Protein AF-A0A6G2D785-F1 (afdb_monomer)

Radius of gyration: 19.82 Å; Cα contacts (8 Å, |Δi|>4): 143; chains: 1; bounding box: 42×42×58 Å

Structure (mmCIF, N/CA/C/O backbone):
data_AF-A0A6G2D785-F1
#
_entry.id   AF-A0A6G2D785-F1
#
loop_
_atom_site.group_PDB
_atom_site.id
_atom_site.type_symbol
_atom_site.label_atom_id
_atom_site.label_alt_id
_atom_site.label_comp_id
_atom_site.label_asym_id
_atom_site.label_entity_id
_atom_site.label_seq_id
_atom_site.pdbx_PDB_ins_code
_atom_site.Cartn_x
_atom_site.Cartn_y
_atom_site.Cartn_z
_atom_site.occupancy
_atom_site.B_iso_or_equiv
_atom_site.auth_seq_id
_atom_site.auth_comp_id
_atom_site.auth_asym_id
_atom_site.auth_atom_id
_atom_site.pdbx_PDB_model_num
ATOM 1 N N . ASN A 1 1 ? 1.263 29.899 -40.006 1.00 40.00 1 ASN A N 1
ATOM 2 C CA . ASN A 1 1 ? 1.358 29.077 -38.778 1.00 40.00 1 ASN A CA 1
ATOM 3 C C . ASN A 1 1 ? 1.099 27.615 -39.106 1.00 40.00 1 ASN A C 1
ATOM 5 O O . ASN A 1 1 ? -0.046 27.193 -39.080 1.00 40.00 1 ASN A O 1
ATOM 9 N N . SER A 1 2 ? 2.134 26.847 -39.455 1.00 49.25 2 SER A N 1
ATOM 10 C CA . SER A 1 2 ? 2.022 25.399 -39.697 1.00 49.25 2 SER A CA 1
ATOM 11 C C . SER A 1 2 ? 3.103 24.660 -38.906 1.00 49.25 2 SER A C 1
ATOM 13 O O . SER A 1 2 ? 4.127 24.251 -39.447 1.00 49.25 2 SER A O 1
ATOM 15 N N . GLY A 1 3 ? 2.897 24.524 -37.596 1.00 47.78 3 GLY A N 1
ATOM 16 C CA . GLY A 1 3 ? 3.702 23.642 -36.752 1.00 47.78 3 GLY A CA 1
ATOM 17 C C . GLY A 1 3 ? 3.284 22.192 -36.969 1.00 47.78 3 GLY A C 1
AT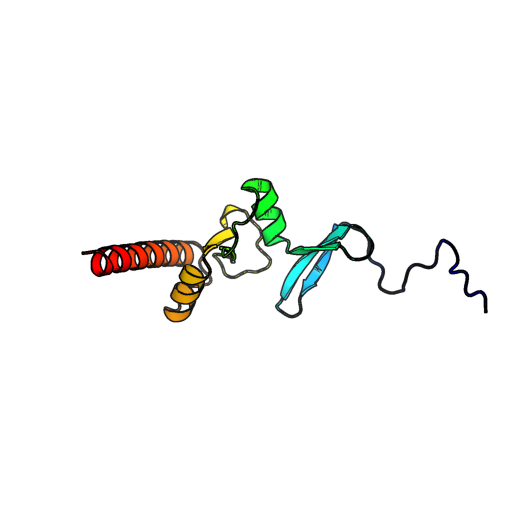OM 18 O O . GLY A 1 3 ? 2.621 21.608 -36.120 1.00 47.78 3 GLY A O 1
ATOM 19 N N . GLN A 1 4 ? 3.609 21.621 -38.130 1.00 59.16 4 GLN A N 1
ATOM 20 C CA . GLN A 1 4 ? 3.524 20.176 -38.317 1.00 59.16 4 GLN A CA 1
ATOM 21 C C . GLN A 1 4 ? 4.617 19.540 -37.455 1.00 59.16 4 GLN A C 1
ATOM 23 O O . GLN A 1 4 ? 5.806 19.646 -37.761 1.00 59.16 4 GLN A O 1
ATOM 28 N N . PHE A 1 5 ? 4.229 18.915 -36.345 1.00 58.34 5 PHE A N 1
ATOM 29 C CA . PHE A 1 5 ? 5.144 18.085 -35.571 1.00 58.34 5 PHE A CA 1
ATOM 30 C C . PHE A 1 5 ? 5.686 16.983 -36.492 1.00 58.34 5 PHE A C 1
ATOM 32 O O . PHE A 1 5 ? 4.914 16.229 -37.086 1.00 58.34 5 PHE A O 1
ATOM 39 N N . LYS A 1 6 ? 7.015 16.912 -36.654 1.00 56.81 6 LYS A N 1
ATOM 40 C CA . LYS A 1 6 ? 7.665 15.824 -37.397 1.00 56.81 6 LYS A CA 1
ATOM 41 C C . LYS A 1 6 ? 7.242 14.491 -36.770 1.00 56.81 6 LYS A C 1
ATOM 43 O O . LYS A 1 6 ? 7.222 14.379 -35.546 1.00 56.81 6 LYS A O 1
ATOM 48 N N . LYS A 1 7 ? 6.953 13.487 -37.606 1.00 51.03 7 LYS A N 1
ATOM 49 C CA . LYS A 1 7 ? 6.412 12.152 -37.256 1.00 51.03 7 LYS A CA 1
ATOM 50 C C . LYS A 1 7 ? 7.276 11.319 -36.278 1.00 51.03 7 LYS A C 1
ATOM 52 O O . LYS A 1 7 ? 6.924 10.190 -35.974 1.00 51.03 7 LYS A O 1
ATOM 57 N N . ASP A 1 8 ? 8.355 11.881 -35.742 1.00 59.81 8 ASP A N 1
ATOM 58 C CA . ASP A 1 8 ? 9.290 11.216 -34.828 1.00 59.81 8 ASP A CA 1
ATOM 59 C C . ASP A 1 8 ? 9.717 12.093 -33.634 1.00 59.81 8 ASP A C 1
ATOM 61 O O . ASP A 1 8 ? 10.697 11.815 -32.946 1.00 59.81 8 ASP A O 1
ATOM 65 N N . ASN A 1 9 ? 8.995 13.189 -33.369 1.00 64.94 9 ASN A N 1
ATOM 66 C CA . ASN A 1 9 ? 9.346 14.113 -32.293 1.00 64.94 9 ASN A CA 1
ATOM 67 C C . ASN A 1 9 ? 8.824 13.592 -30.942 1.00 64.94 9 ASN A C 1
ATOM 69 O O . ASN A 1 9 ? 7.795 14.043 -30.434 1.00 64.94 9 ASN A O 1
ATOM 73 N N . ARG A 1 10 ? 9.513 12.597 -30.370 1.00 67.25 10 ARG A N 1
ATOM 74 C CA . ARG A 1 10 ? 9.236 12.147 -28.999 1.00 67.25 10 ARG A CA 1
ATOM 75 C C . ARG A 1 10 ? 9.621 13.265 -28.024 1.00 67.25 10 ARG A C 1
ATOM 77 O O . ARG A 1 10 ? 10.702 13.837 -28.166 1.00 67.25 10 ARG A O 1
ATOM 84 N N . PRO A 1 11 ? 8.769 13.602 -27.041 1.00 72.00 11 PRO A N 1
ATOM 85 C CA . PRO A 1 11 ? 9.144 14.568 -26.020 1.00 72.00 11 PRO A CA 1
ATOM 86 C C . PRO A 1 11 ? 10.370 14.052 -25.249 1.00 72.00 11 PRO A C 1
ATOM 88 O O . PRO A 1 11 ? 10.516 12.839 -25.090 1.00 72.00 11 PRO A O 1
ATOM 91 N N . PRO A 1 12 ? 11.225 14.937 -24.713 1.00 72.44 12 PRO A N 1
ATOM 92 C CA . PRO A 1 12 ? 12.430 14.536 -23.976 1.00 72.44 12 PRO A CA 1
ATOM 93 C C . PRO A 1 12 ? 12.133 13.641 -22.761 1.00 72.44 12 PRO A C 1
ATOM 95 O O . PRO A 1 12 ? 12.980 12.859 -22.352 1.00 72.44 12 PRO A O 1
ATOM 98 N N . ASN A 1 13 ? 10.910 13.701 -22.228 1.00 77.69 13 ASN A N 1
ATOM 99 C CA . ASN A 1 13 ? 10.456 12.885 -21.098 1.00 77.69 13 ASN A CA 1
ATOM 100 C C . ASN A 1 13 ? 9.815 11.551 -21.527 1.00 77.69 13 ASN A C 1
ATOM 102 O O . ASN A 1 13 ? 9.135 10.905 -20.728 1.00 77.69 13 ASN A O 1
ATOM 106 N N . TYR A 1 14 ? 9.955 11.158 -22.796 1.00 83.38 14 TYR A N 1
ATOM 107 C CA . TYR A 1 14 ? 9.446 9.883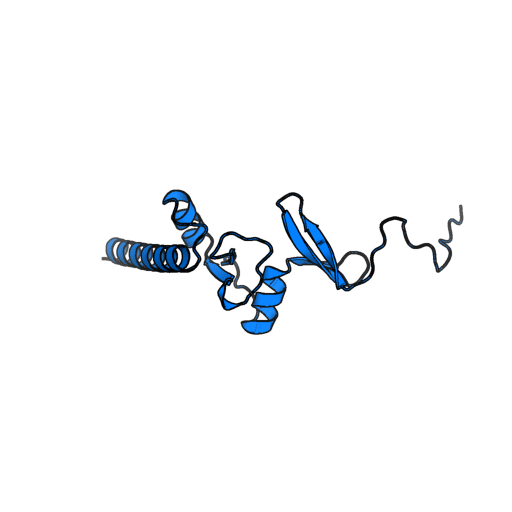 -23.282 1.00 83.38 14 TYR A CA 1
ATOM 108 C C . TYR A 1 14 ? 10.201 8.719 -22.636 1.00 83.38 14 TYR A C 1
ATOM 110 O O . TYR A 1 14 ? 11.427 8.651 -22.672 1.00 83.38 14 TYR A O 1
ATOM 118 N N . VAL A 1 15 ? 9.438 7.762 -22.117 1.00 86.12 15 VAL A N 1
ATOM 119 C CA . VAL A 1 15 ? 9.942 6.476 -21.631 1.00 86.12 15 VAL A CA 1
ATOM 120 C C .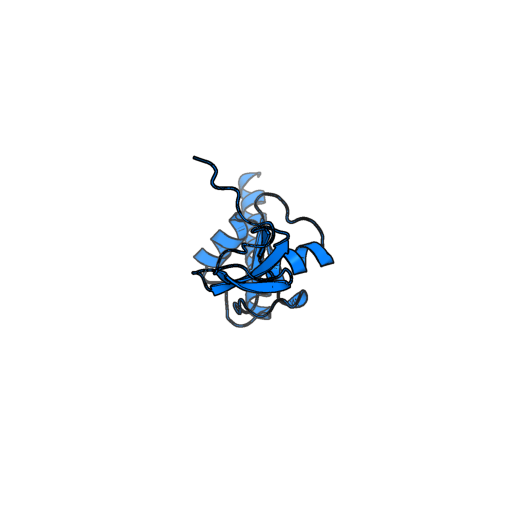 VAL A 1 15 ? 9.137 5.343 -22.266 1.00 86.12 15 VAL A C 1
ATOM 122 O O . VAL A 1 15 ? 7.930 5.518 -22.467 1.00 86.12 15 VAL A O 1
ATOM 125 N N . PRO A 1 16 ? 9.758 4.200 -22.603 1.00 87.56 16 PRO A N 1
ATOM 126 C CA . PRO A 1 16 ? 9.053 3.081 -23.222 1.00 87.56 16 PRO A CA 1
ATOM 127 C C . PRO A 1 16 ? 8.073 2.403 -22.249 1.00 87.56 16 PRO A C 1
ATOM 129 O O . PRO A 1 16 ? 8.267 2.426 -21.029 1.00 87.56 16 PRO A O 1
ATOM 132 N N . VAL A 1 17 ? 7.030 1.769 -22.794 1.00 90.56 17 VAL A N 1
ATOM 133 C CA . VAL A 1 17 ? 6.162 0.822 -22.066 1.00 90.56 17 VAL A CA 1
ATOM 134 C C . VAL A 1 17 ? 7.021 -0.249 -21.375 1.00 90.56 17 VAL A C 1
ATOM 136 O O . VAL A 1 17 ? 8.013 -0.709 -21.933 1.00 90.56 17 VAL A O 1
ATOM 139 N N . GLY A 1 18 ? 6.670 -0.602 -20.138 1.00 88.94 18 GLY A N 1
ATOM 140 C CA . GLY A 1 18 ? 7.443 -1.470 -19.244 1.00 88.94 18 GLY A CA 1
ATOM 141 C C . GLY A 1 18 ? 8.402 -0.718 -18.312 1.00 88.94 18 GLY A C 1
ATOM 142 O O . GLY A 1 18 ? 8.906 -1.302 -17.354 1.00 88.94 18 GLY A O 1
ATOM 143 N N . THR A 1 19 ? 8.628 0.584 -18.528 1.00 91.75 19 THR A N 1
ATOM 144 C CA . THR A 1 19 ? 9.448 1.399 -17.616 1.00 91.75 19 THR A CA 1
ATOM 145 C C . THR A 1 19 ? 8.812 1.455 -16.228 1.00 91.75 19 THR A C 1
ATOM 147 O O . THR A 1 19 ? 7.633 1.797 -16.092 1.00 91.75 19 THR A O 1
ATOM 150 N N . ILE A 1 20 ? 9.612 1.173 -15.195 1.00 92.69 20 ILE A N 1
ATOM 151 C CA . ILE A 1 20 ? 9.234 1.362 -13.792 1.00 92.69 20 ILE A CA 1
ATOM 152 C C . ILE A 1 20 ? 9.666 2.760 -13.359 1.00 92.69 20 ILE A C 1
ATOM 154 O O . ILE A 1 20 ? 10.810 3.165 -13.548 1.00 92.69 20 ILE A O 1
ATOM 158 N N . ASN A 1 21 ? 8.739 3.497 -12.767 1.00 93.38 21 ASN A N 1
ATOM 159 C CA . ASN A 1 21 ? 8.982 4.797 -12.158 1.00 93.38 21 ASN A CA 1
ATOM 160 C C . ASN A 1 21 ? 8.349 4.806 -10.759 1.00 93.38 21 ASN A C 1
ATOM 162 O O . ASN A 1 21 ? 7.570 3.916 -10.432 1.00 93.38 21 ASN A O 1
ATOM 166 N N . TYR A 1 22 ? 8.650 5.800 -9.935 1.00 93.69 22 TYR A N 1
ATOM 167 C CA . TYR A 1 22 ? 8.121 5.925 -8.581 1.00 93.69 22 TYR A CA 1
ATOM 168 C C . TYR A 1 22 ? 7.215 7.157 -8.480 1.00 93.69 22 TYR A C 1
ATOM 170 O O . TYR A 1 22 ? 7.388 8.153 -9.186 1.00 93.69 22 TYR A O 1
ATOM 178 N N . THR A 1 23 ? 6.174 7.076 -7.657 1.00 92.25 23 THR A N 1
ATOM 179 C CA . THR A 1 23 ? 5.392 8.243 -7.244 1.00 92.25 23 THR A CA 1
ATOM 180 C C . THR A 1 23 ? 6.172 9.042 -6.202 1.00 92.25 23 THR A C 1
ATOM 182 O O . THR A 1 23 ? 7.113 8.529 -5.599 1.00 92.25 23 THR A O 1
ATOM 185 N N . THR A 1 24 ? 5.754 10.282 -5.943 1.00 91.94 24 THR A N 1
ATOM 186 C CA . THR A 1 24 ? 6.314 11.117 -4.865 1.00 91.94 24 THR A CA 1
ATOM 187 C C . THR A 1 24 ? 6.258 10.416 -3.504 1.00 91.94 24 THR A C 1
ATOM 189 O O . THR A 1 24 ? 7.176 10.540 -2.704 1.00 91.94 24 THR A O 1
ATOM 192 N N . ASP A 1 25 ? 5.223 9.604 -3.280 1.00 87.56 25 ASP A N 1
ATOM 193 C CA . ASP A 1 25 ? 5.033 8.828 -2.051 1.00 87.56 25 ASP A CA 1
ATOM 194 C C . ASP A 1 25 ? 5.853 7.522 -2.017 1.00 87.56 25 ASP A C 1
ATOM 196 O O . ASP A 1 25 ? 5.689 6.704 -1.108 1.00 87.56 25 ASP A O 1
ATOM 200 N N . GLY A 1 26 ? 6.702 7.282 -3.020 1.00 90.62 26 GLY A N 1
ATOM 201 C CA . GLY A 1 26 ? 7.559 6.102 -3.123 1.00 90.62 26 GLY A CA 1
ATOM 202 C C . GLY A 1 26 ? 6.854 4.841 -3.625 1.00 90.62 26 GLY A C 1
ATOM 203 O O . GLY A 1 26 ? 7.391 3.751 -3.456 1.00 90.62 26 GLY A O 1
ATOM 204 N N . TYR A 1 27 ? 5.664 4.948 -4.231 1.00 92.62 27 TYR A N 1
ATOM 205 C CA . TYR A 1 27 ? 5.015 3.785 -4.837 1.00 92.62 27 TYR A CA 1
ATOM 206 C C . TYR A 1 27 ? 5.509 3.560 -6.269 1.00 92.62 27 TYR A C 1
ATOM 208 O O . TYR A 1 27 ? 5.464 4.472 -7.092 1.00 92.62 27 TYR A O 1
ATOM 216 N N . PRO A 1 28 ? 5.907 2.340 -6.617 1.00 93.88 28 PRO A N 1
ATOM 217 C CA . PRO A 1 28 ? 6.327 1.990 -7.963 1.00 93.88 28 PRO A CA 1
ATOM 218 C C . PRO A 1 28 ? 5.117 1.869 -8.893 1.00 93.88 28 PRO A C 1
ATOM 220 O O . PRO A 1 28 ? 4.082 1.277 -8.564 1.00 93.88 28 PRO A O 1
ATOM 223 N N . LYS A 1 29 ? 5.271 2.427 -10.087 1.00 94.69 29 LYS A N 1
ATOM 224 C CA . LYS A 1 29 ? 4.315 2.414 -11.191 1.00 94.69 29 LYS A CA 1
ATOM 225 C C . LYS A 1 29 ? 5.001 1.926 -12.458 1.00 94.69 29 LYS A C 1
ATOM 227 O O . LYS A 1 29 ? 6.153 2.260 -12.716 1.00 94.69 29 LYS A O 1
ATOM 232 N N . GLU A 1 30 ? 4.278 1.161 -13.254 1.00 94.12 30 GLU A N 1
ATOM 233 C CA . GLU A 1 30 ? 4.731 0.647 -14.540 1.00 94.12 30 GLU A CA 1
ATOM 234 C C . GLU A 1 30 ? 3.971 1.355 -15.660 1.00 94.12 30 GLU A C 1
ATOM 236 O O . GLU A 1 30 ? 2.750 1.533 -15.576 1.00 94.12 30 GLU A O 1
ATOM 241 N N . LYS A 1 31 ? 4.687 1.779 -16.704 1.00 93.69 31 LYS A N 1
ATOM 242 C CA . LYS A 1 31 ? 4.049 2.295 -17.915 1.00 93.69 31 LYS A CA 1
ATOM 243 C C . LYS A 1 31 ? 3.464 1.122 -18.695 1.00 93.69 31 LYS A C 1
ATOM 245 O O . LYS A 1 31 ? 4.219 0.274 -19.152 1.00 93.69 31 LYS A O 1
ATOM 250 N N . ILE A 1 32 ? 2.148 1.086 -18.871 1.00 92.81 32 ILE A N 1
ATOM 251 C CA . ILE A 1 32 ? 1.442 0.001 -19.575 1.00 92.81 32 ILE A CA 1
ATOM 252 C C . ILE A 1 32 ? 0.993 0.390 -20.989 1.00 92.81 32 ILE A C 1
ATOM 254 O O . ILE A 1 32 ? 0.584 -0.469 -21.761 1.00 92.81 32 ILE A O 1
ATOM 258 N N . GLY A 1 33 ? 1.082 1.673 -21.349 1.00 90.69 33 GLY A N 1
ATOM 259 C CA . GLY A 1 33 ? 0.635 2.156 -22.652 1.00 90.69 33 GLY A CA 1
ATOM 260 C C . GLY A 1 33 ? 1.013 3.608 -22.934 1.00 90.69 33 GLY A C 1
ATOM 261 O O . GLY A 1 33 ? 1.463 4.355 -22.058 1.00 90.69 33 GLY A O 1
ATOM 262 N N . GLU A 1 34 ? 0.816 4.011 -24.185 1.00 86.69 34 GLU A N 1
ATOM 263 C CA . GLU A 1 34 ? 1.106 5.357 -24.679 1.00 86.69 34 GLU A CA 1
ATOM 264 C C . GLU A 1 34 ? -0.134 6.275 -24.628 1.00 86.69 34 GLU A C 1
ATOM 266 O O . GLU A 1 34 ? -1.271 5.796 -24.666 1.00 86.69 34 GLU A O 1
ATOM 271 N N . PRO A 1 35 ? 0.053 7.607 -24.562 1.00 78.62 35 PRO A N 1
ATOM 272 C CA . PRO A 1 35 ? 1.326 8.300 -24.329 1.00 78.62 35 PRO A CA 1
ATOM 273 C C . PRO A 1 35 ? 1.785 8.266 -22.856 1.00 78.62 35 PRO A C 1
ATOM 275 O O . PRO A 1 35 ? 2.980 8.324 -22.580 1.00 78.62 35 PRO A O 1
ATOM 278 N N . ASN A 1 36 ? 0.856 8.153 -21.899 1.00 83.56 36 ASN A N 1
ATOM 279 C CA . ASN A 1 36 ? 1.130 8.231 -20.455 1.00 83.56 36 ASN A CA 1
ATOM 280 C C . ASN A 1 36 ? 0.181 7.343 -19.633 1.00 83.56 36 ASN A C 1
ATOM 282 O O . ASN A 1 36 ? -0.417 7.794 -18.656 1.00 83.56 36 ASN A O 1
ATOM 286 N N . GLN A 1 37 ? 0.020 6.080 -20.023 1.00 91.12 37 GLN A N 1
ATOM 287 C CA . GLN A 1 37 ? -0.774 5.137 -19.239 1.00 91.12 37 GLN A CA 1
ATOM 288 C C . GLN A 1 37 ? 0.126 4.451 -18.211 1.00 91.12 37 GLN A C 1
ATOM 290 O O . GLN A 1 37 ? 1.011 3.673 -18.567 1.00 91.12 37 GLN A O 1
ATOM 295 N N . TRP A 1 38 ? -0.091 4.762 -16.936 1.00 94.19 38 TRP A N 1
ATOM 296 C CA . TRP A 1 38 ? 0.682 4.240 -15.812 1.00 94.19 38 TRP A CA 1
ATOM 297 C C . TRP A 1 38 ? -0.237 3.533 -14.826 1.00 94.19 38 TRP A C 1
ATOM 299 O O . TRP A 1 38 ? -1.298 4.055 -14.489 1.00 94.19 38 TRP A O 1
ATOM 309 N N . VAL A 1 39 ? 0.203 2.387 -14.314 1.00 94.38 39 VAL A N 1
ATOM 310 C CA . VAL A 1 39 ? -0.511 1.634 -13.277 1.00 94.38 39 VAL A CA 1
ATOM 311 C C . VAL A 1 39 ? 0.429 1.350 -12.114 1.00 94.38 39 VAL A C 1
ATOM 313 O O . VAL A 1 39 ? 1.616 1.098 -12.304 1.00 94.38 39 VAL A O 1
ATOM 316 N N . LEU A 1 40 ? -0.094 1.419 -10.888 1.00 95.56 40 LEU A N 1
ATOM 317 C CA . LEU A 1 40 ? 0.659 1.063 -9.687 1.00 95.56 40 LEU A CA 1
ATOM 318 C C . LEU A 1 40 ? 0.981 -0.431 -9.701 1.00 95.56 40 LEU A C 1
ATOM 320 O O . LEU A 1 40 ? 0.083 -1.257 -9.859 1.00 95.56 40 LEU A O 1
ATOM 324 N N . LYS A 1 41 ? 2.250 -0.779 -9.485 1.00 94.81 41 LYS A N 1
ATOM 325 C CA . LYS A 1 41 ? 2.731 -2.151 -9.677 1.00 94.81 41 LYS A CA 1
AT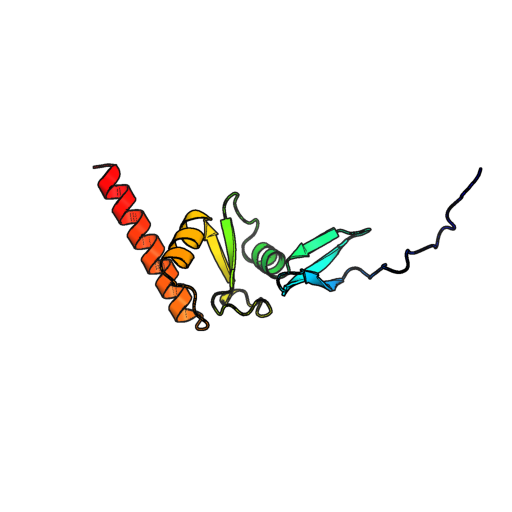OM 326 C C . LYS A 1 41 ? 2.024 -3.157 -8.768 1.00 94.81 41 LYS A C 1
ATOM 328 O O . LYS A 1 41 ? 1.575 -4.191 -9.240 1.00 94.81 41 LYS A O 1
ATOM 333 N N . HIS A 1 42 ? 1.818 -2.807 -7.501 1.00 94.81 42 HIS A N 1
ATOM 334 C CA . HIS A 1 42 ? 1.082 -3.651 -6.556 1.00 94.81 42 HIS A CA 1
ATOM 335 C C . HIS A 1 42 ? -0.391 -3.865 -6.940 1.00 94.81 42 HIS A C 1
ATOM 337 O O . HIS A 1 42 ? -0.945 -4.921 -6.658 1.00 94.81 42 HIS A O 1
ATOM 343 N N . ARG A 1 43 ? -1.037 -2.888 -7.596 1.00 95.25 43 ARG A N 1
ATOM 344 C CA . ARG A 1 43 ? -2.413 -3.061 -8.086 1.00 95.25 43 ARG A CA 1
ATOM 345 C C . ARG A 1 43 ? -2.448 -3.997 -9.277 1.00 95.25 43 ARG A C 1
ATOM 347 O O . ARG A 1 43 ? -3.262 -4.902 -9.274 1.00 95.25 43 ARG A O 1
ATOM 354 N N . LYS A 1 44 ? -1.529 -3.807 -10.228 1.00 94.38 44 LYS A N 1
ATOM 355 C CA . LYS A 1 44 ? -1.389 -4.684 -11.394 1.00 94.38 44 LYS A CA 1
ATOM 356 C C . LYS A 1 44 ? -1.177 -6.138 -10.964 1.00 94.38 44 LYS 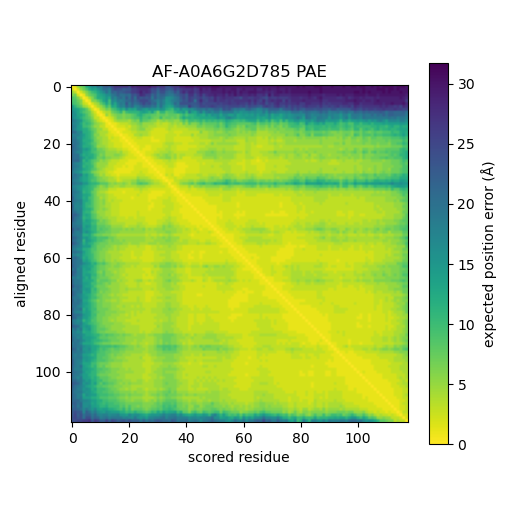A C 1
ATOM 358 O O . LYS A 1 44 ? -1.946 -6.993 -11.365 1.00 94.38 44 LYS A O 1
ATOM 363 N N . VAL A 1 45 ? -0.219 -6.395 -10.066 1.00 95.38 45 VAL A N 1
ATOM 364 C CA . VAL A 1 45 ? 0.033 -7.754 -9.550 1.00 95.38 45 VAL A CA 1
ATOM 365 C C . VAL A 1 45 ? -1.198 -8.332 -8.847 1.00 95.38 45 VAL A C 1
ATOM 367 O O . VAL A 1 45 ? -1.524 -9.499 -9.035 1.00 95.38 45 VAL A O 1
ATOM 370 N N . TRP A 1 46 ? -1.924 -7.528 -8.066 1.00 96.44 46 TRP A N 1
ATOM 371 C CA . TRP A 1 46 ? -3.172 -7.992 -7.465 1.00 96.44 46 TRP A CA 1
ATOM 372 C C . TRP A 1 46 ? -4.230 -8.345 -8.518 1.00 96.44 46 TRP A C 1
ATOM 374 O O . TRP A 1 46 ? -4.849 -9.404 -8.425 1.00 96.44 46 TRP A O 1
ATOM 384 N N . GLU A 1 47 ? -4.433 -7.472 -9.504 1.00 95.56 47 GLU A N 1
ATOM 385 C CA . GLU A 1 47 ? -5.434 -7.639 -10.560 1.00 95.56 47 GLU A CA 1
ATOM 386 C C . GLU A 1 47 ? -5.133 -8.831 -11.469 1.00 95.56 47 GLU A C 1
ATOM 388 O O . GLU A 1 47 ? -6.055 -9.569 -11.811 1.00 95.56 47 GLU A O 1
ATOM 393 N N . ASP A 1 48 ? -3.859 -9.081 -11.770 1.00 94.00 48 ASP A N 1
ATOM 394 C CA . ASP A 1 48 ? -3.416 -10.231 -12.561 1.00 94.00 48 ASP A CA 1
ATOM 395 C C . ASP A 1 48 ? -3.695 -11.572 -11.846 1.00 94.00 48 ASP A C 1
ATOM 397 O O . ASP A 1 48 ? -3.950 -12.581 -12.501 1.00 94.00 48 ASP A O 1
ATOM 401 N N . HIS A 1 49 ? -3.681 -11.596 -10.505 1.00 95.94 49 HIS A N 1
ATOM 402 C CA . HIS A 1 49 ? -3.875 -12.813 -9.702 1.00 95.94 49 HIS A CA 1
ATOM 403 C C . HIS A 1 49 ? -5.313 -13.027 -9.199 1.00 95.94 49 HIS A C 1
ATOM 405 O O . HIS A 1 49 ? -5.802 -14.155 -9.198 1.00 95.94 49 HIS A O 1
ATOM 411 N N . HIS A 1 50 ? -5.981 -11.970 -8.729 1.00 93.62 50 HIS A N 1
ATOM 412 C CA . HIS A 1 50 ? -7.299 -12.042 -8.077 1.00 93.62 50 HIS A CA 1
ATOM 413 C C . HIS A 1 50 ? -8.410 -11.340 -8.867 1.00 93.62 50 HIS A C 1
ATOM 415 O O . HIS A 1 50 ? -9.587 -11.495 -8.533 1.00 93.62 50 HIS A O 1
ATOM 421 N N . GLY A 1 51 ? -8.062 -10.557 -9.890 1.00 94.00 51 GLY A N 1
ATOM 422 C CA . GLY A 1 51 ? -8.997 -9.730 -10.643 1.00 94.00 51 GLY A CA 1
ATOM 423 C C . GLY A 1 51 ? -9.214 -8.334 -10.050 1.00 94.00 51 GLY A C 1
ATOM 424 O O . GLY A 1 51 ? -8.472 -7.849 -9.196 1.00 94.00 51 GLY A O 1
ATOM 425 N N . LEU A 1 52 ? -10.256 -7.664 -10.544 1.00 94.44 52 LEU A N 1
ATOM 426 C CA . LEU A 1 52 ? -10.514 -6.244 -10.292 1.00 94.44 52 LEU A CA 1
ATOM 427 C C . LEU A 1 52 ? -10.639 -5.912 -8.799 1.00 94.44 52 LEU A C 1
ATOM 429 O O . LEU A 1 52 ? -11.365 -6.569 -8.051 1.00 94.44 52 LEU A O 1
ATOM 433 N N . ILE A 1 53 ? -9.994 -4.820 -8.383 1.00 94.62 53 ILE A N 1
ATOM 434 C CA . ILE A 1 53 ? -10.098 -4.309 -7.014 1.00 94.62 53 ILE A CA 1
ATOM 435 C C . ILE A 1 53 ? -11.493 -3.687 -6.815 1.00 94.62 53 ILE A C 1
ATOM 437 O O . ILE A 1 53 ? -11.841 -2.733 -7.521 1.00 94.62 53 ILE A O 1
ATOM 441 N N . PRO A 1 54 ? -12.300 -4.158 -5.845 1.00 94.06 54 PRO A N 1
ATOM 442 C CA . PRO A 1 54 ? -13.638 -3.620 -5.629 1.00 94.06 54 PRO A CA 1
ATOM 443 C C . PRO A 1 54 ? -13.625 -2.139 -5.227 1.00 94.06 54 PRO A C 1
ATOM 445 O O . PRO A 1 54 ? -12.705 -1.637 -4.571 1.00 94.06 54 PRO A O 1
ATOM 448 N N . LYS A 1 55 ? -14.695 -1.411 -5.566 1.00 93.75 55 LYS A N 1
ATOM 449 C CA . LYS A 1 55 ? -14.826 0.002 -5.187 1.00 93.75 55 LYS A CA 1
ATOM 450 C C . LYS A 1 55 ? -14.809 0.146 -3.663 1.00 93.75 55 LYS A C 1
ATOM 452 O O . LYS A 1 55 ? -15.582 -0.490 -2.958 1.00 93.75 55 LYS A O 1
ATOM 457 N N . GLY A 1 56 ? -13.958 1.040 -3.162 1.00 94.69 56 GLY A N 1
ATOM 458 C CA . GLY A 1 56 ? -13.806 1.261 -1.720 1.00 94.69 56 GLY A CA 1
ATOM 459 C C . GLY A 1 56 ? -12.793 0.333 -1.049 1.00 94.69 56 GLY A C 1
ATOM 460 O O . GLY A 1 56 ? -12.613 0.444 0.163 1.00 94.69 56 GLY A O 1
ATOM 461 N N . TYR A 1 57 ? -12.107 -0.506 -1.824 1.00 96.12 57 TYR A N 1
ATOM 462 C CA . TYR A 1 57 ? -10.972 -1.302 -1.381 1.00 96.12 57 TYR A CA 1
ATOM 463 C C . TYR A 1 57 ? -9.663 -0.729 -1.924 1.00 96.12 57 TYR A C 1
ATOM 465 O O . TYR A 1 57 ? -9.633 -0.031 -2.940 1.00 96.12 57 TYR A O 1
ATOM 473 N N . SER A 1 58 ? -8.582 -1.018 -1.212 1.00 95.31 58 SER A N 1
ATOM 474 C CA . SER A 1 58 ? -7.216 -0.677 -1.580 1.00 95.31 58 SER A CA 1
ATOM 475 C C . SER A 1 58 ? -6.304 -1.857 -1.274 1.00 95.31 58 SER A C 1
ATOM 477 O O . SER A 1 58 ? -6.572 -2.652 -0.373 1.00 95.31 58 SER A O 1
ATOM 479 N N . ILE A 1 59 ? -5.212 -1.944 -2.025 1.00 95.94 59 ILE A N 1
ATOM 480 C CA . ILE A 1 59 ? -4.161 -2.929 -1.794 1.00 95.94 59 ILE A CA 1
ATOM 481 C C . ILE A 1 59 ? -3.131 -2.333 -0.841 1.00 95.94 59 ILE A C 1
ATOM 483 O O . ILE A 1 59 ? -2.718 -1.184 -1.016 1.00 95.94 59 ILE A O 1
ATOM 487 N N . VAL A 1 60 ? -2.748 -3.109 0.166 1.00 94.81 60 VAL A N 1
ATOM 488 C CA . VAL A 1 60 ? -1.739 -2.753 1.165 1.00 94.81 60 VAL A CA 1
ATOM 489 C C . VAL A 1 60 ? -0.591 -3.755 1.135 1.00 94.81 60 VAL A C 1
ATOM 491 O O . VAL A 1 60 ? -0.794 -4.920 0.794 1.00 94.81 60 VAL A O 1
ATOM 494 N N . PHE A 1 61 ? 0.594 -3.284 1.513 1.00 95.75 61 PHE A N 1
ATOM 495 C CA . PHE A 1 61 ? 1.785 -4.103 1.725 1.00 95.75 61 PHE A CA 1
ATOM 496 C C . PHE A 1 61 ? 1.801 -4.568 3.178 1.00 95.75 61 PHE A C 1
ATOM 498 O O . PHE A 1 61 ? 1.666 -3.744 4.085 1.00 95.75 61 PHE A O 1
ATOM 505 N N . LEU A 1 62 ? 1.913 -5.873 3.401 1.00 95.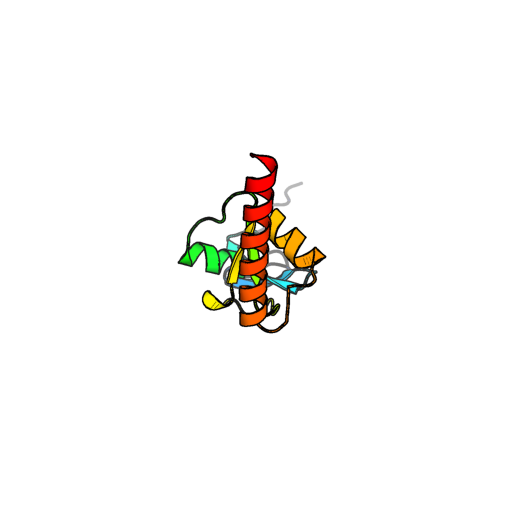38 62 LEU A N 1
ATOM 506 C CA . LEU A 1 62 ? 1.821 -6.463 4.736 1.00 95.38 62 LEU A CA 1
ATOM 507 C C . LEU A 1 62 ? 3.082 -6.195 5.565 1.00 95.38 62 LEU A C 1
ATOM 509 O O . LEU A 1 62 ? 2.972 -5.959 6.765 1.00 95.38 62 LEU A O 1
ATOM 513 N N . ASP A 1 63 ? 4.248 -6.186 4.929 1.00 93.56 63 ASP A N 1
ATOM 514 C CA . ASP A 1 63 ? 5.545 -5.828 5.521 1.00 93.56 63 ASP A CA 1
ATOM 515 C C . ASP A 1 63 ? 5.852 -4.316 5.497 1.00 93.56 63 ASP A C 1
ATOM 517 O O . ASP A 1 63 ? 6.879 -3.873 6.007 1.00 93.56 63 ASP A O 1
ATOM 521 N N . GLY A 1 64 ? 4.986 -3.505 4.882 1.00 90.81 64 GLY A N 1
ATOM 522 C CA . GLY A 1 64 ? 5.218 -2.073 4.682 1.00 90.81 64 GLY A CA 1
ATOM 523 C C . GLY A 1 64 ? 6.280 -1.724 3.628 1.00 90.81 64 GLY A C 1
ATOM 524 O O . GLY A 1 64 ? 6.468 -0.537 3.342 1.00 90.81 64 GLY A O 1
ATOM 525 N N . ASP A 1 65 ? 6.932 -2.711 3.006 1.00 92.62 65 ASP A N 1
ATOM 526 C CA . ASP A 1 65 ? 7.871 -2.502 1.909 1.00 92.62 65 ASP A CA 1
ATOM 527 C C . ASP A 1 65 ? 7.106 -2.327 0.595 1.00 92.62 65 ASP A C 1
ATOM 529 O O . ASP A 1 65 ? 6.601 -3.265 -0.023 1.00 92.62 65 ASP A O 1
ATOM 533 N N . LYS A 1 66 ? 7.075 -1.081 0.119 1.00 91.88 66 LYS A N 1
ATOM 534 C CA . LYS A 1 66 ? 6.399 -0.686 -1.122 1.00 91.88 66 LYS A CA 1
ATOM 535 C C . LYS A 1 66 ? 7.018 -1.300 -2.373 1.00 91.88 66 LYS A C 1
ATOM 537 O O . LYS A 1 66 ? 6.445 -1.114 -3.445 1.00 91.88 66 LYS A O 1
ATOM 542 N N . THR A 1 67 ? 8.176 -1.952 -2.266 1.00 90.75 67 THR A N 1
ATOM 543 C CA . THR A 1 67 ? 8.879 -2.609 -3.372 1.00 90.75 67 THR A CA 1
ATOM 544 C C . THR A 1 67 ? 8.670 -4.123 -3.410 1.00 90.75 67 THR A C 1
ATOM 546 O O . THR A 1 67 ? 8.965 -4.750 -4.430 1.00 90.75 67 THR A O 1
ATOM 549 N N . ASN A 1 68 ? 8.086 -4.703 -2.358 1.00 92.94 68 ASN A N 1
ATOM 550 C CA . ASN A 1 68 ? 7.759 -6.119 -2.290 1.00 92.94 68 ASN A CA 1
ATOM 551 C C . ASN A 1 68 ? 6.342 -6.383 -2.826 1.00 92.94 68 ASN A C 1
ATOM 553 O O . ASN A 1 68 ? 5.351 -6.346 -2.096 1.00 92.94 68 ASN A O 1
ATOM 557 N N . TYR A 1 69 ? 6.245 -6.645 -4.131 1.00 91.75 69 TYR A N 1
ATOM 558 C CA . TYR A 1 69 ? 4.973 -6.930 -4.814 1.00 91.75 69 TYR A CA 1
ATOM 559 C C . TYR A 1 69 ? 4.570 -8.402 -4.784 1.00 91.75 69 TYR A C 1
ATOM 561 O O . TYR A 1 69 ? 3.700 -8.777 -5.566 1.00 91.75 69 TYR A O 1
ATOM 569 N N . ASP A 1 70 ? 5.210 -9.247 -3.972 1.00 93.81 70 ASP A N 1
ATOM 570 C CA . ASP A 1 70 ? 4.815 -10.649 -3.897 1.00 93.81 70 ASP A CA 1
ATOM 571 C C . ASP A 1 70 ? 3.339 -10.751 -3.500 1.00 93.81 70 ASP A C 1
ATOM 573 O O . ASP A 1 70 ? 2.884 -10.078 -2.573 1.00 93.81 70 ASP A O 1
ATOM 577 N N . ILE A 1 71 ? 2.574 -11.585 -4.204 1.00 94.69 71 ILE A N 1
ATOM 578 C CA . ILE A 1 71 ? 1.134 -11.690 -3.976 1.00 94.69 71 ILE A CA 1
ATOM 579 C C . ILE A 1 71 ? 0.801 -12.105 -2.533 1.00 94.69 71 ILE A C 1
ATOM 581 O O . ILE A 1 71 ? -0.233 -11.700 -2.008 1.00 94.69 71 ILE A O 1
ATOM 585 N N . SER A 1 72 ? 1.694 -12.842 -1.862 1.00 93.94 72 SER A N 1
ATOM 586 C CA . SER A 1 72 ? 1.566 -13.225 -0.451 1.00 93.94 72 SER A CA 1
ATOM 587 C C . SER A 1 72 ? 1.847 -12.082 0.535 1.00 93.94 72 SER A C 1
ATOM 589 O O . SER A 1 72 ? 1.431 -12.165 1.697 1.00 93.94 72 SER A O 1
ATOM 591 N N . ASN A 1 73 ? 2.517 -11.017 0.077 1.00 94.94 73 ASN A N 1
ATOM 592 C CA . ASN A 1 73 ? 2.773 -9.778 0.813 1.00 94.94 73 ASN A CA 1
ATOM 593 C C . ASN A 1 73 ? 1.716 -8.690 0.540 1.00 94.94 73 ASN A C 1
ATOM 595 O O . ASN A 1 73 ? 1.713 -7.639 1.183 1.00 94.94 73 ASN A O 1
ATOM 599 N N . LEU A 1 74 ? 0.793 -8.925 -0.391 1.00 95.69 74 LEU A N 1
ATOM 600 C CA . LEU A 1 74 ? -0.285 -7.997 -0.706 1.00 95.69 74 LEU A CA 1
ATOM 601 C C . LEU A 1 74 ? -1.590 -8.433 -0.039 1.00 95.69 74 LEU A C 1
ATOM 603 O O . LEU A 1 74 ? -1.936 -9.611 0.006 1.00 95.69 74 LEU A O 1
ATOM 607 N N . ALA A 1 75 ? -2.359 -7.462 0.444 1.00 95.38 75 ALA A N 1
ATOM 608 C CA . ALA A 1 75 ? -3.711 -7.703 0.933 1.00 95.38 75 ALA A CA 1
ATOM 609 C C . ALA A 1 75 ? -4.688 -6.650 0.415 1.00 95.38 75 ALA A C 1
ATOM 611 O O . ALA A 1 75 ? -4.377 -5.461 0.363 1.00 95.38 75 ALA A O 1
ATOM 612 N N . CYS A 1 76 ? -5.899 -7.085 0.073 1.00 96.50 76 CYS A N 1
ATOM 613 C CA . CYS A 1 76 ? -7.000 -6.203 -0.292 1.00 96.50 76 CYS A CA 1
ATOM 614 C C . CYS A 1 76 ? -7.872 -5.920 0.930 1.00 96.50 76 CYS A C 1
ATOM 616 O O . CYS A 1 76 ? -8.464 -6.833 1.511 1.00 96.50 76 CYS A O 1
ATOM 618 N N . LEU A 1 77 ? -7.947 -4.649 1.318 1.00 95.31 77 LEU A N 1
ATOM 619 C CA . LEU A 1 77 ? -8.706 -4.186 2.476 1.00 95.31 77 LEU A CA 1
ATOM 620 C C . LEU A 1 77 ? -9.634 -3.045 2.085 1.00 95.31 77 LEU A C 1
ATOM 622 O O . LEU A 1 77 ? -9.299 -2.198 1.257 1.00 95.31 77 LEU A O 1
ATOM 626 N N . SER A 1 78 ? -10.794 -2.989 2.724 1.00 95.94 78 SER A N 1
ATOM 627 C CA . SER A 1 78 ? -11.688 -1.843 2.632 1.00 95.94 78 SER A CA 1
ATOM 628 C C . SER A 1 78 ? -11.047 -0.606 3.266 1.00 95.94 78 SER A C 1
ATOM 630 O O . SER A 1 78 ? -10.251 -0.690 4.206 1.00 95.94 78 SER A O 1
ATOM 632 N N . LYS A 1 79 ? -11.448 0.584 2.809 1.00 94.56 79 LYS A N 1
ATOM 633 C CA . LYS A 1 79 ? -11.015 1.859 3.409 1.00 94.56 79 LYS A CA 1
ATOM 634 C C . LYS A 1 79 ? -11.283 1.926 4.918 1.00 94.56 79 LYS A C 1
ATOM 636 O O . LYS A 1 79 ? -10.474 2.491 5.648 1.00 94.56 79 LYS A O 1
ATOM 641 N N . ASN A 1 80 ? -12.380 1.326 5.385 1.00 93.25 80 ASN A N 1
ATOM 642 C CA . ASN A 1 80 ? -12.734 1.287 6.805 1.00 93.25 80 ASN A CA 1
ATOM 643 C C . ASN A 1 80 ? -11.776 0.406 7.617 1.00 93.25 80 ASN A C 1
ATOM 645 O O . ASN A 1 80 ? -11.396 0.778 8.725 1.00 93.25 80 ASN A O 1
ATOM 649 N N . GLU A 1 81 ? -11.374 -0.747 7.077 1.00 95.06 81 GLU A N 1
ATOM 650 C CA . GLU A 1 81 ? -10.379 -1.615 7.715 1.00 95.06 81 GLU A CA 1
ATOM 651 C C . GLU A 1 81 ? -9.017 -0.927 7.776 1.00 95.06 81 GLU A C 1
ATOM 653 O O . GLU A 1 81 ? -8.412 -0.895 8.840 1.00 95.06 81 GLU A O 1
ATOM 658 N N . ILE A 1 82 ? -8.576 -0.296 6.684 1.00 95.75 82 ILE A N 1
ATOM 659 C CA . ILE A 1 82 ? -7.310 0.454 6.650 1.00 95.75 82 ILE A CA 1
ATOM 660 C C . ILE A 1 82 ? -7.321 1.595 7.671 1.00 95.75 82 ILE A C 1
ATOM 662 O O . ILE A 1 82 ? -6.349 1.781 8.399 1.00 95.75 82 ILE A O 1
ATOM 666 N N . ALA A 1 83 ? -8.424 2.343 7.766 1.00 95.00 83 ALA A N 1
ATOM 667 C CA . ALA A 1 83 ? -8.557 3.416 8.746 1.00 95.00 83 ALA A CA 1
ATOM 668 C C . ALA A 1 83 ? -8.413 2.898 10.185 1.00 95.00 83 ALA A C 1
ATOM 670 O O . ALA A 1 83 ? -7.675 3.486 10.971 1.00 95.00 83 ALA A O 1
ATOM 671 N N . ARG A 1 84 ? -9.057 1.773 10.518 1.00 94.38 84 ARG A N 1
ATOM 672 C CA . ARG A 1 84 ? -8.956 1.155 11.851 1.00 94.38 84 ARG A CA 1
ATOM 673 C C . ARG A 1 84 ? -7.571 0.580 12.126 1.00 94.38 84 ARG A C 1
ATOM 675 O O . ARG A 1 84 ? -7.057 0.755 13.224 1.00 94.38 84 ARG A O 1
ATOM 682 N N . MET A 1 85 ? -6.951 -0.049 11.131 1.00 95.94 85 MET A N 1
ATOM 683 C CA . MET A 1 85 ? -5.569 -0.527 11.219 1.00 95.94 85 MET A CA 1
ATOM 684 C C . MET A 1 85 ? -4.604 0.622 11.531 1.00 95.94 85 MET A C 1
ATOM 686 O O . MET A 1 85 ? -3.775 0.491 12.425 1.00 95.94 85 MET A O 1
ATOM 690 N N . ASN A 1 86 ? -4.750 1.765 10.852 1.00 94.25 86 ASN A N 1
ATOM 691 C CA . ASN A 1 86 ? -3.941 2.960 11.105 1.00 94.25 86 ASN A CA 1
ATOM 692 C C . ASN A 1 86 ? -4.203 3.564 12.492 1.00 94.25 86 ASN A C 1
ATOM 694 O O . ASN A 1 86 ? -3.253 3.873 13.201 1.00 94.25 86 ASN A O 1
ATOM 698 N N . GLN A 1 87 ? -5.473 3.703 12.893 1.00 94.31 87 GLN A N 1
ATOM 699 C CA . GLN A 1 87 ? -5.858 4.239 14.210 1.00 94.31 87 GLN A CA 1
ATOM 700 C C . GLN A 1 87 ? -5.309 3.405 15.370 1.00 94.31 87 GLN A C 1
ATOM 702 O O . GLN A 1 87 ? -4.945 3.952 16.404 1.00 94.31 87 GLN A O 1
ATOM 707 N N . ASN A 1 88 ? -5.245 2.088 15.187 1.00 93.38 88 ASN A N 1
ATOM 708 C CA . ASN A 1 88 ? -4.757 1.153 16.194 1.00 93.38 88 ASN A CA 1
ATOM 709 C C . ASN A 1 88 ? -3.263 0.820 16.032 1.00 93.38 88 ASN A C 1
ATOM 711 O O . ASN A 1 88 ? -2.775 -0.070 16.722 1.00 93.38 88 ASN A O 1
ATOM 715 N N . HIS A 1 89 ? -2.546 1.483 15.114 1.00 93.62 89 HIS A N 1
ATOM 716 C CA . HIS A 1 89 ? -1.127 1.236 14.829 1.00 93.62 89 HIS A CA 1
ATOM 717 C C . HIS A 1 89 ? -0.793 -0.244 14.539 1.00 93.62 89 HIS A C 1
ATOM 719 O O . HIS A 1 89 ? 0.228 -0.764 14.977 1.00 93.62 89 HIS A O 1
ATOM 725 N N . LEU A 1 90 ? -1.663 -0.929 13.789 1.00 93.88 90 LEU A N 1
ATOM 726 C CA . LEU A 1 90 ? -1.558 -2.369 13.501 1.00 93.88 90 LEU A CA 1
ATOM 727 C C . LEU A 1 90 ? -0.768 -2.699 12.225 1.00 93.88 90 LEU A C 1
ATOM 729 O O . LEU A 1 90 ? -0.610 -3.872 11.891 1.00 93.88 90 LEU A O 1
ATOM 733 N N . PHE A 1 91 ? -0.298 -1.688 11.492 1.00 92.94 91 PHE A N 1
ATOM 734 C CA . PHE A 1 91 ? 0.662 -1.893 10.410 1.00 92.94 91 PHE A CA 1
ATOM 735 C C . PHE A 1 91 ? 2.068 -1.979 10.989 1.00 92.94 91 PHE A C 1
ATOM 737 O O . PHE A 1 91 ? 2.515 -1.072 11.689 1.00 92.94 91 PHE A O 1
ATOM 744 N N . THR A 1 92 ? 2.757 -3.072 10.684 1.00 92.38 92 THR A N 1
ATOM 745 C CA . THR A 1 92 ? 4.096 -3.367 11.194 1.00 92.38 92 THR A CA 1
ATOM 746 C C . THR A 1 92 ? 5.024 -3.710 10.028 1.00 92.38 92 THR A C 1
ATOM 748 O O . THR A 1 92 ? 4.556 -3.965 8.921 1.00 92.38 92 THR A O 1
ATOM 751 N N . SER A 1 93 ? 6.335 -3.752 10.273 1.00 91.62 93 SER A N 1
ATOM 752 C CA . SER A 1 93 ? 7.305 -4.247 9.287 1.00 91.62 93 SER A CA 1
ATOM 753 C C . SER A 1 93 ? 7.275 -5.772 9.104 1.00 91.62 93 SER A C 1
ATOM 755 O O . SER A 1 93 ? 7.853 -6.305 8.164 1.00 91.62 93 SER A O 1
ATOM 757 N N . ASN A 1 94 ? 6.615 -6.498 10.007 1.00 93.50 94 ASN A N 1
ATOM 758 C CA . ASN A 1 94 ? 6.412 -7.936 9.922 1.00 93.50 94 ASN A CA 1
ATOM 759 C C . ASN A 1 94 ? 5.035 -8.243 9.312 1.00 93.50 94 ASN A C 1
ATOM 761 O O . ASN A 1 94 ? 3.993 -7.903 9.888 1.00 93.50 94 ASN A O 1
ATOM 765 N N . ALA A 1 95 ? 5.044 -8.938 8.174 1.00 93.75 95 ALA A N 1
ATOM 766 C CA . ALA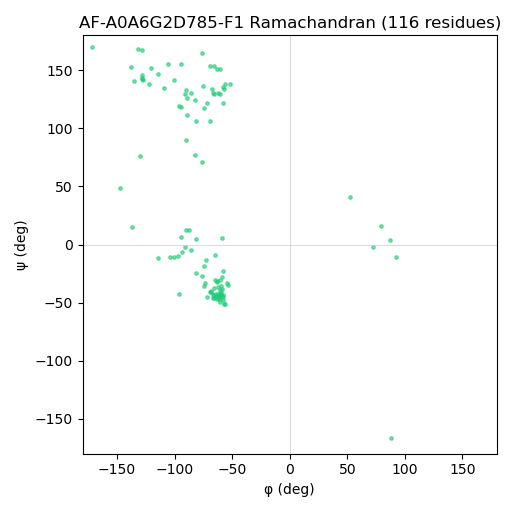 A 1 95 ? 3.839 -9.284 7.432 1.00 93.75 95 ALA A CA 1
ATOM 767 C C . ALA A 1 95 ? 2.835 -10.114 8.246 1.00 93.75 95 ALA A C 1
ATOM 769 O O . ALA A 1 95 ? 1.630 -9.884 8.144 1.00 93.75 95 ALA A O 1
ATOM 770 N N . ASP A 1 96 ? 3.294 -11.045 9.083 1.00 93.94 96 ASP A N 1
ATOM 771 C CA . ASP A 1 96 ? 2.412 -11.930 9.850 1.00 93.94 96 ASP A CA 1
ATOM 772 C C . ASP A 1 96 ? 1.729 -11.203 11.014 1.00 93.94 96 ASP A C 1
ATOM 774 O O . ASP A 1 96 ? 0.555 -11.453 11.312 1.00 93.94 96 ASP A O 1
ATOM 778 N N . LEU A 1 97 ? 2.415 -10.230 11.621 1.00 94.56 97 LEU A N 1
ATOM 779 C CA . LEU A 1 97 ? 1.798 -9.346 12.613 1.00 94.56 97 LEU A CA 1
ATOM 780 C C . LEU A 1 97 ? 0.739 -8.449 11.966 1.00 94.56 97 LEU A C 1
ATOM 782 O O . LEU A 1 97 ? -0.370 -8.341 12.491 1.00 94.56 97 LEU A O 1
ATOM 786 N N . THR A 1 98 ? 1.027 -7.879 10.793 1.00 95.38 98 THR A N 1
ATOM 787 C CA . THR A 1 98 ? 0.046 -7.082 10.042 1.00 95.38 98 THR A CA 1
ATOM 788 C C . THR A 1 98 ? -1.165 -7.932 9.635 1.00 95.38 98 THR A C 1
ATOM 790 O O . THR A 1 98 ? -2.305 -7.500 9.815 1.00 95.38 98 THR A O 1
ATOM 793 N N . LYS A 1 99 ? -0.960 -9.175 9.165 1.00 94.81 99 LYS A N 1
ATOM 794 C CA . LYS A 1 99 ? -2.050 -10.135 8.880 1.00 94.81 99 LYS A CA 1
ATOM 795 C C . LYS A 1 99 ? -2.910 -10.404 10.116 1.00 94.81 99 LYS A C 1
ATOM 797 O O . LYS A 1 99 ? -4.138 -10.402 10.024 1.00 94.81 99 LYS A O 1
ATOM 802 N N . SER A 1 100 ? -2.280 -10.587 11.273 1.00 95.81 100 SER A N 1
ATOM 803 C CA . SER A 1 100 ? -2.983 -10.791 12.545 1.00 95.81 100 SER A CA 1
ATOM 804 C C . SER A 1 100 ? -3.799 -9.554 12.941 1.00 95.81 100 SER A C 1
ATOM 806 O O . SER A 1 100 ? -4.969 -9.675 13.309 1.00 95.81 100 SER A O 1
ATOM 808 N N . GLY A 1 101 ? -3.234 -8.355 12.770 1.00 95.38 101 GLY A N 1
ATOM 809 C CA . GLY A 1 101 ? -3.927 -7.080 12.976 1.00 95.38 101 GLY A CA 1
ATOM 810 C C . GLY A 1 101 ? -5.145 -6.901 12.064 1.00 95.38 101 GLY A C 1
ATOM 811 O O . GLY A 1 101 ? -6.199 -6.439 12.513 1.00 95.38 101 GLY A O 1
ATOM 812 N N . ILE A 1 102 ? -5.047 -7.335 10.803 1.00 95.38 102 ILE A N 1
ATOM 813 C CA . ILE A 1 102 ? -6.181 -7.356 9.865 1.00 95.38 102 ILE A CA 1
ATOM 814 C C . ILE A 1 102 ? -7.288 -8.273 10.394 1.00 95.38 102 ILE A C 1
ATOM 816 O O . ILE A 1 102 ? -8.455 -7.873 10.414 1.00 95.38 102 ILE A O 1
ATOM 820 N N . GLY A 1 103 ? -6.934 -9.482 10.841 1.00 95.38 103 GLY A N 1
ATOM 821 C CA . GLY A 1 103 ? -7.878 -10.432 11.436 1.00 95.38 103 GLY A CA 1
ATOM 822 C C . GLY A 1 103 ? -8.599 -9.848 12.652 1.00 95.38 103 GLY A C 1
ATOM 823 O O . GLY A 1 103 ? -9.830 -9.868 12.713 1.00 95.38 103 GLY A O 1
ATOM 824 N N . LEU A 1 104 ? -7.847 -9.233 13.567 1.00 95.25 104 LEU A N 1
ATOM 825 C CA . LEU A 1 104 ? -8.391 -8.546 14.741 1.00 95.25 104 LEU A CA 1
ATOM 826 C C . LEU A 1 104 ? -9.342 -7.404 14.351 1.00 95.25 104 LEU A C 1
ATOM 828 O O . LEU A 1 104 ? -10.424 -7.261 14.927 1.00 95.25 104 LEU A O 1
ATOM 832 N N . THR A 1 105 ? -8.969 -6.608 13.347 1.00 95.25 105 THR A N 1
ATOM 833 C CA . THR A 1 105 ? -9.792 -5.498 12.850 1.00 95.25 105 THR A CA 1
ATOM 834 C C . THR A 1 105 ? -11.108 -6.007 12.266 1.00 95.25 105 THR A C 1
ATOM 836 O O . THR A 1 105 ? -12.169 -5.476 12.596 1.00 95.25 105 THR A O 1
ATOM 839 N N . LYS A 1 106 ? -11.067 -7.067 11.451 1.00 94.56 106 LYS A N 1
ATOM 840 C CA . LYS A 1 106 ? -12.264 -7.707 10.883 1.00 94.56 106 LYS A CA 1
ATOM 841 C C . LYS A 1 106 ? -13.196 -8.240 11.966 1.00 94.56 106 LYS A C 1
ATOM 843 O O . LYS A 1 106 ? -14.394 -7.964 11.925 1.00 94.56 106 LYS A O 1
ATOM 848 N N . LEU A 1 107 ? -12.643 -8.935 12.960 1.00 94.94 107 LEU A N 1
ATOM 849 C CA . LEU A 1 107 ? -13.408 -9.459 14.089 1.00 94.94 107 LEU A CA 1
ATOM 850 C C . LEU A 1 107 ? -14.082 -8.330 14.880 1.00 94.94 107 LEU A C 1
ATOM 852 O O . LEU A 1 107 ? -15.292 -8.352 15.093 1.00 94.94 107 LEU A O 1
ATOM 856 N N . THR A 1 108 ? -13.324 -7.291 15.230 1.00 93.06 108 THR A N 1
ATOM 857 C CA . THR A 1 108 ? -13.836 -6.126 15.968 1.00 93.06 108 THR A CA 1
ATOM 858 C C . THR A 1 108 ? -14.914 -5.376 15.177 1.00 93.06 108 THR A C 1
ATOM 860 O O . THR A 1 108 ? -15.884 -4.878 15.748 1.00 93.06 108 THR A O 1
ATOM 863 N N . ASN A 1 109 ? -14.771 -5.280 13.849 1.00 91.44 109 ASN A N 1
ATOM 864 C CA . ASN A 1 109 ? -15.801 -4.700 12.985 1.00 91.44 109 ASN A CA 1
ATOM 865 C C . ASN A 1 109 ? -17.092 -5.508 13.058 1.00 91.44 109 ASN A C 1
ATOM 867 O O . ASN A 1 109 ? -18.159 -4.911 13.190 1.00 91.44 109 ASN A O 1
ATOM 871 N N . LYS A 1 110 ? -16.982 -6.839 13.005 1.00 91.69 110 LYS A N 1
ATOM 872 C CA . LYS A 1 110 ? -18.145 -7.719 13.007 1.00 91.69 110 LYS A CA 1
ATOM 873 C C . LYS A 1 110 ? -18.882 -7.708 14.343 1.00 91.69 110 LYS A C 1
ATOM 875 O O . LYS A 1 110 ? -20.104 -7.642 14.339 1.00 91.69 110 LYS A O 1
ATOM 880 N N . ILE A 1 111 ? -18.155 -7.694 15.461 1.00 93.44 111 ILE A N 1
ATOM 881 C CA . ILE A 1 111 ? -18.743 -7.581 16.806 1.00 93.44 111 ILE A CA 1
ATOM 882 C C . ILE A 1 111 ? -19.588 -6.303 16.911 1.00 93.44 111 ILE A C 1
ATOM 884 O O . ILE A 1 111 ? -20.771 -6.375 17.221 1.00 93.44 111 ILE A O 1
ATOM 888 N N . ARG A 1 112 ? -19.022 -5.149 16.532 1.00 91.00 112 ARG A N 1
ATOM 889 C CA . ARG A 1 112 ? -19.728 -3.853 16.568 1.00 91.00 112 ARG A CA 1
ATOM 890 C C . ARG A 1 112 ? -20.943 -3.789 15.641 1.00 91.00 112 ARG A C 1
ATOM 892 O O . ARG A 1 112 ? -21.891 -3.063 15.918 1.00 91.00 112 ARG A O 1
ATOM 899 N N . GLU A 1 113 ? -20.897 -4.486 14.507 1.00 91.38 113 GLU A N 1
ATOM 900 C CA . GLU A 1 113 ? -22.039 -4.588 13.592 1.00 91.38 113 GLU A CA 1
ATOM 901 C C . GLU A 1 113 ? -23.195 -5.355 14.245 1.00 91.38 113 GLU A C 1
ATOM 903 O O . GLU A 1 113 ? -24.338 -4.918 14.158 1.00 91.38 113 GLU A O 1
ATOM 908 N N . VAL A 1 114 ? -22.897 -6.464 14.931 1.00 94.12 114 VAL A N 1
ATOM 909 C CA . VAL A 1 114 ? -23.897 -7.269 15.646 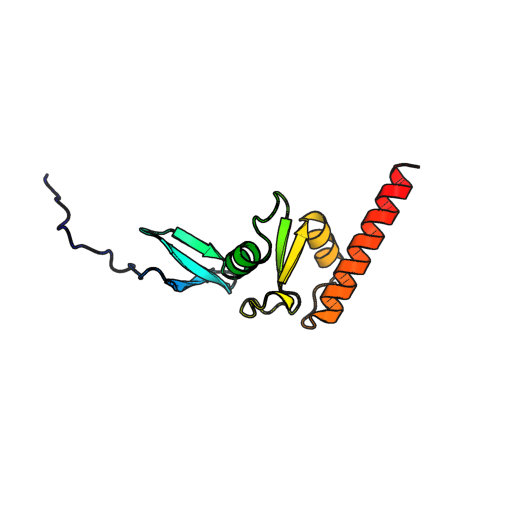1.00 94.12 114 VAL A CA 1
ATOM 910 C C . VAL A 1 114 ? -24.486 -6.496 16.828 1.00 94.12 114 VAL A C 1
ATOM 912 O O . VAL A 1 114 ? -25.703 -6.443 16.943 1.00 94.12 114 VAL A O 1
ATOM 915 N N . GLU A 1 115 ? -23.659 -5.833 17.643 1.00 92.12 115 GLU A N 1
ATOM 916 C CA . GLU A 1 115 ? -24.113 -5.012 18.784 1.00 92.12 115 GLU A CA 1
ATOM 917 C C . GLU A 1 115 ? -25.029 -3.853 18.377 1.00 92.12 115 GLU A C 1
ATOM 919 O O . GLU A 1 115 ? -25.876 -3.435 19.153 1.00 92.12 115 GLU A O 1
ATOM 924 N N . LYS A 1 116 ? -24.846 -3.301 17.173 1.00 86.88 116 LYS A N 1
ATOM 925 C CA . LYS A 1 116 ? -25.671 -2.196 16.669 1.00 86.88 116 LYS A CA 1
ATOM 926 C C . LYS A 1 116 ? -27.008 -2.668 16.087 1.00 86.88 116 LYS A C 1
ATOM 928 O O . LYS A 1 116 ? -27.938 -1.872 15.984 1.00 86.88 116 LYS A O 1
ATOM 933 N N . ASN A 1 117 ? -27.064 -3.919 15.638 1.00 79.81 117 ASN A 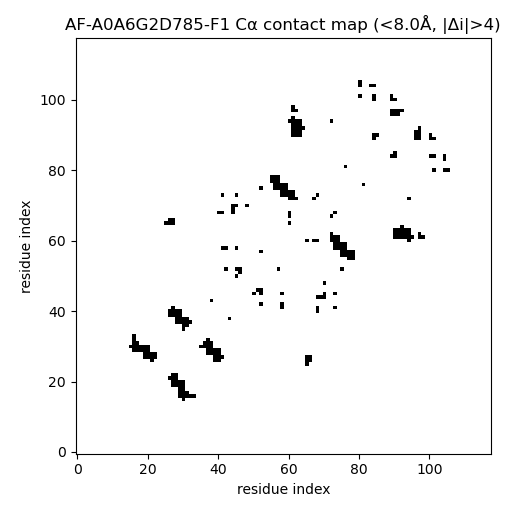N 1
ATOM 934 C CA . ASN A 1 117 ? -28.234 -4.507 14.989 1.00 79.81 117 ASN A CA 1
ATOM 935 C C . ASN A 1 117 ? -29.106 -5.336 15.950 1.00 79.81 117 ASN A C 1
ATOM 937 O O . ASN A 1 117 ? -30.183 -5.764 15.536 1.00 79.81 117 ASN A O 1
ATOM 941 N N . GLY A 1 118 ? -28.632 -5.600 17.171 1.00 65.31 118 GLY A N 1
ATOM 942 C CA . GLY A 1 118 ? -29.404 -6.194 18.268 1.00 65.31 118 GLY A CA 1
ATOM 943 C C . GLY A 1 118 ? -29.970 -5.123 19.184 1.00 65.31 118 GLY A C 1
ATOM 944 O O . GLY A 1 118 ? -31.125 -5.305 19.622 1.00 65.31 118 GLY A O 1
#

pLDDT: mean 89.17, std 11.62, range [40.0, 96.5]

Solvent-accessible surface area (backbone atoms only — not comparable to full-atom values): 7080 Å² total; per-residue (Å²): 141,80,86,72,75,60,98,76,73,71,59,93,84,66,73,62,69,70,43,75,47,68,45,97,89,58,43,43,27,31,27,77,40,82,95,80,36,69,45,48,44,59,56,52,52,44,34,77,74,77,38,82,80,56,91,64,47,49,80,45,49,28,36,63,47,67,82,56,63,49,73,90,34,48,44,84,38,41,56,69,54,51,51,50,34,59,75,67,63,33,73,38,71,46,39,69,56,18,51,49,38,50,53,52,49,54,51,54,51,50,52,55,53,52,67,74,76,107

Sequence (118 aa):
NSGQFKKDNRPPNYVPVGTINYTTDGYPKEKIGEPNQWVLKHRKVWEDHHGLIPKGYSIVFLDGDKTNYDISNLACLSKNEIARMNQNHLFTSNADLTKSGIGLTKLTNKIREVEKNG

Nearest PDB structures (foldseek):
  1u3e-assembly1_M  TM=6.253E-01  e=4.762E-02  Okubovirus SPO1
  3vpb-assembly1_F  TM=6.649E-01  e=3.050E+00  Sulfurisphaera tokodaii str. 7
  2ysb-assembly1_A  TM=4.604E-01  e=2.689E+00  Mus musculus
  7rwm-assembly2_D  TM=4.321E-01  e=4.180E+00  Lactococcus cremoris subsp. cremoris IBB477
  7rwm-assembly1_A  TM=4.623E-01  e=7.851E+00  Lactococcus cremoris subsp. cremoris IBB477

InterPro domains:
  IPR003615 HNH nuclease [PF13392] (40-83)
  IPR044925 His-Me finger superfamily [SSF54060] (19-81)

Secondary structure (DSSP, 8-state):
------TT---TT---TT-EEE-TTS-EEEEEETTTEEEEHHHHHHHHHH-PPPTTEEEEESSS-TT---GGGEEEEEHHHHHHHHHTT---SSHHHHHHHHHHHHHHHHHHHHHHH-

Foldseek 3Di:
DDPPPPPPPDPPPADDFQDWDADPVGFIWGRHDPDGRIDGLLLVLCCVPPNDQDPQKDKDFLLNPNPPSPPLRIDIDGPQLVVVCVVVVQRHNDNVSVVVSSVVSVVVVVVVVVVVVD

Organism: Streptococcus pneumoniae (NCBI:txid1313)

Mean predicted aligned error: 6.68 Å